Protein AF-A0A8H7RVM9-F1 (afdb_monomer_lite)

Radius of gyration: 17.94 Å; chains: 1; bounding box: 51×58×43 Å

Secondary structure (DSSP, 8-state):
---HHHHHHHHHHHHH-TTS-TT---GGGS--SGGGHHHHHHHHTS-EEEEPP-TTS-TT-----SSPEEE--TT-S-TT-SS-PPEEEEEETTTEEEEPPPSS-----EE-PBPHHHHHHHHHTT--S-HHHHS--TT-EEPPPGGGGSTTS-------

Foldseek 3Di:
DDDPVVLQVVLVVVVPPPPDDPPDDDQSSAPLFPVNCLVVQQVQLAKAKEQEEDPPDDPPDPDGHDWTEIHHHLVHHDPPCLAHDYFYWYDYPSGDIDTDDDDDPCQADQAEAHDPVNQVVSVVVVDPDGSVGVYCNVRHNYDDDPVVVPPPDDDDDDDD

pLDDT: mean 70.32, std 15.38, range [33.09, 90.38]

Sequence (160 aa):
MRSKLSNIEEALVYGLEKSIPPTSCPYQYWFTAPYFAQIAADTYRRPVAVYTDDITKNPSSDELAYELLMYVPFQGPLPNDREPIPIIMQFLNNNHWATIKSKGRIIRIDWPIIDGYCIKAFESTGHTTNLRKSISWRYLSLKKRNNEKTAHNQDPVVFD

Organism: NCBI:txid1195481

Structure (mmCIF, N/CA/C/O backbone):
data_AF-A0A8H7RVM9-F1
#
_entry.id   AF-A0A8H7RVM9-F1
#
loop_
_atom_site.group_PDB
_atom_site.id
_atom_site.type_symbol
_atom_site.label_atom_id
_atom_site.label_alt_id
_atom_site.label_comp_id
_atom_site.label_asym_id
_atom_site.label_entity_id
_atom_site.label_seq_id
_atom_site.pdbx_PDB_ins_code
_atom_site.Cartn_x
_atom_site.Cartn_y
_atom_site.Cartn_z
_atom_site.occupancy
_atom_site.B_iso_or_equiv
_atom_site.auth_seq_id
_atom_site.auth_comp_id
_atom_site.auth_asym_id
_atom_site.auth_atom_id
_atom_site.pdbx_PDB_model_num
ATOM 1 N N . MET A 1 1 ? 7.670 -24.103 -3.780 1.00 44.22 1 MET A N 1
ATOM 2 C CA . MET A 1 1 ? 7.060 -22.770 -3.979 1.00 44.22 1 MET A CA 1
ATOM 3 C C . MET A 1 1 ? 7.375 -21.950 -2.729 1.00 44.22 1 MET A C 1
ATOM 5 O O . MET A 1 1 ? 6.984 -22.387 -1.655 1.00 44.22 1 MET A O 1
ATOM 9 N N . ARG A 1 2 ? 8.186 -20.881 -2.818 1.00 54.53 2 ARG A N 1
ATOM 10 C CA . ARG A 1 2 ? 8.516 -20.027 -1.652 1.00 54.53 2 ARG A CA 1
ATOM 11 C C . ARG A 1 2 ? 7.259 -19.288 -1.175 1.00 54.53 2 ARG A C 1
ATOM 13 O O . ARG A 1 2 ? 6.377 -19.004 -1.986 1.00 54.53 2 ARG A O 1
ATOM 20 N N . SER A 1 3 ? 7.148 -19.025 0.127 1.00 69.19 3 SER A N 1
ATOM 21 C CA . SER A 1 3 ? 5.996 -18.308 0.682 1.00 69.19 3 SER A CA 1
ATOM 22 C C . SER A 1 3 ? 6.060 -16.822 0.305 1.00 69.19 3 SER A C 1
ATOM 24 O O . SER A 1 3 ? 7.139 -16.253 0.154 1.00 69.19 3 SER A O 1
ATOM 26 N N . LYS A 1 4 ? 4.899 -16.164 0.178 1.00 69.56 4 LYS A N 1
ATOM 27 C CA . LYS A 1 4 ? 4.827 -14.712 -0.086 1.00 69.56 4 LYS A CA 1
ATOM 28 C C . LYS A 1 4 ? 5.587 -13.884 0.963 1.00 69.56 4 LYS A C 1
ATOM 30 O O . LYS A 1 4 ? 6.102 -12.824 0.631 1.00 69.56 4 LYS A O 1
ATOM 35 N N . LEU A 1 5 ? 5.665 -14.386 2.199 1.00 70.12 5 LEU A N 1
ATOM 36 C CA . LEU A 1 5 ? 6.380 -13.753 3.305 1.00 70.12 5 LEU A CA 1
ATOM 37 C C . LEU A 1 5 ? 7.898 -13.760 3.087 1.00 70.12 5 LEU A C 1
ATOM 39 O O . LEU A 1 5 ? 8.519 -12.713 3.230 1.00 70.12 5 LEU A O 1
ATOM 43 N N . SER A 1 6 ? 8.482 -14.888 2.655 1.00 74.12 6 SER A N 1
ATOM 44 C CA . SER A 1 6 ? 9.940 -14.958 2.471 1.00 74.12 6 SER A CA 1
ATOM 45 C C . SER A 1 6 ? 10.422 -14.001 1.380 1.00 74.12 6 SER A C 1
ATOM 47 O O . SER A 1 6 ? 11.503 -13.440 1.488 1.00 74.12 6 SER A O 1
ATOM 49 N N . ASN A 1 7 ? 9.608 -13.781 0.342 1.00 73.94 7 ASN A N 1
ATOM 50 C CA . ASN A 1 7 ? 9.924 -12.817 -0.713 1.00 73.94 7 ASN A CA 1
ATOM 51 C C . ASN A 1 7 ? 9.920 -11.368 -0.190 1.00 73.94 7 ASN A C 1
ATOM 53 O O . ASN A 1 7 ? 10.715 -10.552 -0.645 1.00 73.94 7 ASN A O 1
ATOM 57 N N . ILE A 1 8 ? 9.024 -11.042 0.751 1.00 76.50 8 ILE A N 1
ATOM 58 C CA . ILE A 1 8 ? 8.975 -9.716 1.381 1.00 76.50 8 ILE A CA 1
ATOM 59 C C . ILE A 1 8 ? 10.212 -9.500 2.253 1.00 76.50 8 ILE A C 1
ATOM 61 O O . ILE A 1 8 ? 10.864 -8.467 2.135 1.00 76.50 8 ILE A O 1
ATOM 65 N N . GLU A 1 9 ? 10.546 -10.469 3.102 1.00 82.62 9 GLU A N 1
ATOM 66 C CA . GLU A 1 9 ? 11.704 -10.390 3.998 1.00 82.62 9 GLU A CA 1
ATOM 67 C C . GLU A 1 9 ? 13.013 -10.236 3.216 1.00 82.62 9 GLU A C 1
ATOM 69 O O . GLU A 1 9 ? 13.807 -9.350 3.516 1.00 82.62 9 GLU A O 1
ATOM 74 N N . GLU A 1 10 ? 13.204 -11.034 2.165 1.00 82.31 10 GLU A N 1
ATOM 75 C CA . GLU A 1 10 ? 14.391 -10.988 1.307 1.00 82.31 10 GLU A CA 1
ATOM 76 C C . GLU A 1 10 ? 14.543 -9.625 0.600 1.00 82.31 10 GLU A C 1
ATOM 78 O O . GLU A 1 10 ? 15.629 -9.043 0.607 1.00 82.31 10 GLU A O 1
ATOM 83 N N . ALA A 1 11 ? 13.452 -9.062 0.064 1.00 81.62 11 ALA A N 1
ATOM 84 C CA . ALA A 1 11 ? 13.457 -7.727 -0.542 1.00 81.62 11 ALA A CA 1
ATOM 85 C C . ALA A 1 11 ? 13.763 -6.609 0.473 1.00 81.62 11 ALA A C 1
ATOM 87 O O . ALA A 1 11 ? 14.489 -5.664 0.160 1.00 81.62 11 ALA A O 1
ATOM 88 N N . LEU A 1 12 ? 13.238 -6.715 1.699 1.00 82.75 12 LEU A N 1
ATOM 89 C CA . LEU A 1 12 ? 13.488 -5.742 2.765 1.00 82.75 12 LEU A CA 1
ATOM 90 C C . LEU A 1 12 ? 14.938 -5.779 3.252 1.00 82.75 12 LEU A C 1
ATOM 92 O O . LEU A 1 12 ? 15.548 -4.723 3.410 1.00 82.75 12 LEU A O 1
ATOM 96 N N . VAL A 1 13 ? 15.495 -6.974 3.469 1.00 86.69 13 VAL A N 1
ATOM 97 C CA . VAL A 1 13 ? 16.893 -7.147 3.891 1.00 86.69 13 VAL A CA 1
ATOM 98 C C . VAL A 1 13 ? 17.835 -6.550 2.850 1.00 86.69 13 VAL A C 1
ATOM 100 O O . VAL A 1 13 ? 18.684 -5.735 3.207 1.00 86.69 13 VAL A O 1
ATOM 103 N N . TYR A 1 14 ? 17.614 -6.850 1.566 1.00 84.00 14 TYR A N 1
ATOM 104 C CA . TYR A 1 14 ? 18.409 -6.299 0.468 1.00 84.00 14 TYR A CA 1
ATOM 105 C C . TYR A 1 14 ? 18.465 -4.763 0.489 1.00 84.00 14 TYR A C 1
ATOM 107 O O . TYR A 1 14 ? 19.531 -4.173 0.342 1.00 84.00 14 TYR A O 1
ATOM 115 N N . GLY A 1 15 ? 17.325 -4.098 0.709 1.00 76.50 15 GLY A N 1
ATOM 116 C CA . GLY A 1 15 ? 17.261 -2.634 0.762 1.00 76.50 15 GLY A CA 1
ATOM 117 C C . GLY A 1 15 ? 17.918 -2.004 1.999 1.00 76.50 15 GLY A C 1
ATOM 118 O O . GLY A 1 15 ? 18.243 -0.817 1.975 1.00 76.50 15 GLY A O 1
ATOM 119 N N . LEU A 1 16 ? 18.104 -2.767 3.081 1.00 79.81 16 LEU A N 1
ATOM 120 C CA . LEU A 1 16 ? 18.708 -2.301 4.336 1.00 79.81 16 LEU A CA 1
ATOM 121 C C . LEU A 1 16 ? 20.221 -2.541 4.404 1.00 79.81 16 LEU A C 1
ATOM 123 O O . LEU A 1 16 ? 20.916 -1.875 5.182 1.00 79.81 16 LEU A O 1
ATOM 127 N N . GLU A 1 17 ? 20.747 -3.468 3.606 1.00 80.75 17 GLU A N 1
ATOM 128 C CA . GLU A 1 17 ? 22.180 -3.727 3.509 1.00 80.75 17 GLU A CA 1
ATOM 129 C C . GLU A 1 17 ? 22.894 -2.525 2.866 1.00 80.75 17 GLU A C 1
ATOM 131 O O . GLU A 1 17 ? 22.872 -2.296 1.659 1.00 80.75 17 GLU A O 1
ATOM 136 N N . LYS A 1 18 ? 23.552 -1.724 3.715 1.00 58.16 18 LYS A N 1
ATOM 137 C CA . LYS A 1 18 ? 24.204 -0.437 3.389 1.00 58.16 18 LYS A CA 1
ATOM 138 C C . LYS A 1 18 ? 25.314 -0.501 2.323 1.00 58.16 18 LYS A C 1
ATOM 140 O O . LYS A 1 18 ? 25.905 0.531 2.014 1.00 58.16 18 LYS A O 1
ATOM 145 N N . SER A 1 19 ? 25.653 -1.682 1.813 1.00 63.50 19 SER A N 1
ATOM 146 C CA . SER A 1 19 ? 26.754 -1.919 0.870 1.00 63.50 19 SER A CA 1
ATOM 147 C C . SER A 1 19 ? 26.347 -1.810 -0.601 1.00 63.50 19 SER A C 1
ATOM 149 O O . SER A 1 19 ? 27.218 -1.832 -1.470 1.00 63.50 19 SER A O 1
ATOM 151 N N . ILE A 1 20 ? 25.053 -1.687 -0.898 1.00 62.41 20 ILE A N 1
ATOM 152 C CA . ILE A 1 20 ? 24.543 -1.732 -2.267 1.00 62.41 20 ILE A CA 1
ATOM 153 C C . ILE A 1 20 ? 24.306 -0.306 -2.785 1.00 62.41 20 ILE A C 1
ATOM 155 O O . ILE A 1 20 ? 23.572 0.461 -2.157 1.00 62.41 20 ILE A O 1
ATOM 159 N N . PRO A 1 21 ? 24.893 0.081 -3.934 1.00 63.81 21 PRO A N 1
ATOM 160 C CA . PRO A 1 21 ? 24.606 1.369 -4.545 1.00 63.81 21 PRO A CA 1
ATOM 161 C C . PRO A 1 21 ? 23.102 1.485 -4.859 1.00 63.81 21 PRO A C 1
ATOM 163 O O . PRO A 1 21 ? 22.535 0.572 -5.467 1.00 63.81 21 PRO A O 1
ATOM 166 N N . PRO A 1 22 ? 22.442 2.611 -4.530 1.00 63.22 22 PRO A N 1
ATOM 167 C CA . PRO A 1 22 ? 20.990 2.780 -4.686 1.00 63.22 22 PRO A CA 1
ATOM 168 C C . PRO A 1 22 ? 20.502 2.743 -6.146 1.00 63.22 22 PRO A C 1
ATOM 170 O O . PRO A 1 22 ? 19.302 2.784 -6.402 1.00 63.22 22 PRO A O 1
ATOM 173 N N . THR A 1 23 ? 21.417 2.677 -7.113 1.00 64.75 23 THR A N 1
ATOM 174 C CA . THR A 1 23 ? 21.140 2.708 -8.553 1.00 64.75 23 THR A CA 1
ATOM 175 C C . THR A 1 23 ? 21.004 1.325 -9.195 1.00 64.75 23 THR A C 1
ATOM 177 O O . THR A 1 23 ? 20.651 1.250 -10.370 1.00 64.75 23 THR A O 1
ATOM 180 N N . SER A 1 24 ? 21.239 0.230 -8.462 1.00 69.88 24 SER A N 1
ATOM 181 C CA . SER A 1 24 ? 21.120 -1.135 -8.994 1.00 69.88 24 SER A CA 1
ATOM 182 C C . SER A 1 24 ? 20.402 -2.064 -8.011 1.00 69.88 24 SER A C 1
ATOM 184 O O . SER A 1 24 ? 21.028 -2.756 -7.209 1.00 69.88 24 SER A O 1
ATOM 186 N N . CYS A 1 25 ? 19.071 -2.089 -8.083 1.00 78.19 25 CYS A N 1
ATOM 187 C CA . CYS A 1 25 ? 18.257 -3.102 -7.415 1.00 78.19 25 CYS A CA 1
ATOM 188 C C . CYS A 1 25 ? 17.878 -4.194 -8.434 1.00 78.19 25 CYS A C 1
ATOM 190 O O . CYS A 1 25 ? 17.170 -3.884 -9.394 1.00 78.19 25 CYS A O 1
ATOM 192 N N . PRO A 1 26 ? 18.346 -5.447 -8.284 1.00 83.19 26 PRO A N 1
ATOM 193 C CA . PRO A 1 26 ? 17.917 -6.580 -9.090 1.00 83.19 26 PRO A CA 1
ATOM 194 C C . PRO A 1 26 ? 16.412 -6.836 -8.982 1.00 83.19 26 PRO A C 1
ATOM 196 O O . PRO A 1 26 ? 15.819 -6.673 -7.915 1.00 83.19 26 PRO A O 1
ATOM 199 N N . TYR A 1 27 ? 15.810 -7.292 -10.082 1.00 81.88 27 TYR A N 1
ATOM 200 C CA . TYR A 1 27 ? 14.362 -7.491 -10.206 1.00 81.88 27 TYR A CA 1
ATOM 201 C C . TYR A 1 27 ? 13.760 -8.390 -9.113 1.00 81.88 27 TYR A C 1
ATOM 203 O O . TYR A 1 27 ? 12.636 -8.157 -8.676 1.00 81.88 27 TYR A O 1
ATOM 211 N N . GLN A 1 28 ? 14.501 -9.389 -8.621 1.00 82.62 28 GLN A N 1
ATOM 212 C CA . GLN A 1 28 ? 14.013 -10.292 -7.574 1.00 82.62 28 GLN A CA 1
ATOM 213 C C . GLN A 1 28 ? 13.724 -9.601 -6.233 1.00 82.62 28 GLN A C 1
ATOM 215 O O . GLN A 1 28 ? 12.964 -10.142 -5.436 1.00 82.62 28 GLN A O 1
ATOM 220 N N . TYR A 1 29 ? 14.293 -8.416 -5.996 1.00 83.56 29 TYR A N 1
ATOM 221 C CA . TYR A 1 29 ? 14.062 -7.620 -4.787 1.00 83.56 29 TYR A CA 1
ATOM 222 C C . TYR A 1 29 ? 13.062 -6.478 -5.021 1.00 83.56 29 TYR A C 1
ATOM 224 O O . TYR A 1 29 ? 12.856 -5.639 -4.146 1.00 83.56 29 TYR A O 1
ATOM 232 N N . TRP A 1 30 ? 12.438 -6.408 -6.203 1.00 83.38 30 TRP A N 1
ATOM 233 C CA . TRP A 1 30 ? 11.431 -5.394 -6.498 1.00 83.38 30 TRP A CA 1
ATOM 234 C C . TRP A 1 30 ? 10.100 -5.728 -5.827 1.00 83.38 30 TRP A C 1
ATOM 236 O O . TRP A 1 30 ? 9.689 -6.884 -5.716 1.00 83.38 30 TRP A O 1
ATOM 246 N N . PHE A 1 31 ? 9.363 -4.683 -5.459 1.00 84.75 31 PHE A N 1
ATOM 247 C CA . PHE A 1 31 ? 7.975 -4.806 -5.029 1.00 84.75 31 PHE A CA 1
ATOM 248 C C . PHE A 1 31 ? 7.074 -4.986 -6.252 1.00 84.75 31 PHE A C 1
ATOM 250 O O . PHE A 1 31 ? 6.568 -4.027 -6.824 1.00 84.75 31 PHE A O 1
ATOM 257 N N . THR A 1 32 ? 6.898 -6.231 -6.679 1.00 82.31 32 THR A N 1
ATOM 258 C CA . THR A 1 32 ? 6.227 -6.610 -7.937 1.00 82.31 32 THR A CA 1
ATOM 259 C C . THR A 1 32 ? 4.732 -6.884 -7.789 1.00 82.31 32 THR A C 1
ATOM 261 O O . THR A 1 32 ? 4.113 -7.471 -8.675 1.00 82.31 32 THR A O 1
ATOM 264 N N . ALA A 1 33 ? 4.122 -6.482 -6.675 1.00 78.81 33 ALA A N 1
ATOM 265 C CA . ALA A 1 33 ? 2.708 -6.730 -6.437 1.00 78.81 33 ALA A CA 1
ATOM 266 C C . ALA A 1 33 ? 2.037 -5.637 -5.589 1.00 78.81 33 ALA A C 1
ATOM 268 O O . ALA A 1 33 ? 2.645 -5.117 -4.652 1.00 78.81 33 ALA A O 1
ATOM 269 N N . PRO A 1 34 ? 0.741 -5.357 -5.813 1.00 75.94 34 PRO A N 1
ATOM 270 C CA . PRO A 1 34 ? -0.002 -4.355 -5.052 1.00 75.94 34 PRO A CA 1
ATOM 271 C C . PRO A 1 34 ? 0.052 -4.534 -3.527 1.00 75.94 34 PRO A C 1
ATOM 273 O O . PRO A 1 34 ? 0.097 -3.546 -2.801 1.00 75.94 34 PRO A O 1
ATOM 276 N N . TYR A 1 35 ? 0.107 -5.778 -3.032 1.00 79.75 35 TYR A N 1
ATOM 277 C CA . TYR A 1 35 ? 0.100 -6.062 -1.592 1.00 79.75 35 TYR A CA 1
ATOM 278 C C . TYR A 1 35 ? 1.344 -5.550 -0.850 1.00 79.75 35 TYR A C 1
ATOM 280 O O . TYR A 1 35 ? 1.295 -5.375 0.367 1.00 79.75 35 TYR A O 1
ATOM 288 N N . PHE A 1 36 ? 2.447 -5.264 -1.554 1.00 86.19 36 PHE A N 1
ATOM 289 C CA . PHE A 1 36 ? 3.625 -4.634 -0.948 1.00 86.19 36 PHE A CA 1
ATOM 290 C C . PHE A 1 36 ? 3.324 -3.219 -0.426 1.00 86.19 36 PHE A C 1
ATOM 292 O O . PHE A 1 36 ? 4.027 -2.732 0.458 1.00 86.19 36 PHE A O 1
ATOM 299 N N . ALA A 1 37 ? 2.242 -2.579 -0.886 1.00 88.88 37 ALA A N 1
ATOM 300 C CA . ALA A 1 37 ? 1.797 -1.283 -0.377 1.00 88.88 37 ALA A CA 1
ATOM 301 C C . ALA A 1 37 ? 1.413 -1.308 1.114 1.00 88.88 37 ALA A C 1
ATOM 303 O O . ALA A 1 37 ? 1.449 -0.261 1.762 1.00 88.88 37 ALA A O 1
ATOM 304 N N . GLN A 1 38 ? 1.125 -2.483 1.689 1.00 89.62 38 GLN A N 1
ATOM 305 C CA . GLN A 1 38 ? 0.925 -2.631 3.133 1.00 89.62 38 GLN A CA 1
ATOM 306 C C . GLN A 1 38 ? 2.171 -2.198 3.927 1.00 89.62 38 GLN A C 1
ATOM 308 O O . GLN A 1 38 ? 2.037 -1.519 4.940 1.00 89.62 38 GLN A O 1
ATOM 313 N N . ILE A 1 39 ? 3.380 -2.484 3.423 1.00 89.00 39 ILE A N 1
ATOM 314 C CA . ILE A 1 39 ? 4.646 -2.077 4.058 1.00 89.00 39 ILE A CA 1
ATOM 315 C C . ILE A 1 39 ? 4.725 -0.553 4.146 1.00 89.00 39 ILE A C 1
ATOM 317 O O . ILE A 1 39 ? 5.088 -0.008 5.187 1.00 89.00 39 ILE A O 1
ATOM 321 N N . ALA A 1 40 ? 4.361 0.143 3.067 1.00 90.19 40 ALA A N 1
ATOM 322 C CA . ALA A 1 40 ? 4.322 1.600 3.048 1.00 90.19 40 ALA A CA 1
ATOM 323 C C . ALA A 1 40 ? 3.261 2.138 4.017 1.00 90.19 40 ALA A C 1
ATOM 325 O O . ALA A 1 40 ? 3.541 3.083 4.755 1.00 90.19 40 ALA A O 1
ATOM 326 N N . ALA A 1 41 ? 2.076 1.518 4.061 1.00 90.31 41 ALA A N 1
ATOM 327 C CA . ALA A 1 41 ? 1.019 1.919 4.981 1.00 90.31 41 ALA A CA 1
ATOM 328 C C . ALA A 1 41 ? 1.479 1.829 6.442 1.00 90.31 41 ALA A C 1
ATOM 330 O O . ALA A 1 41 ? 1.372 2.809 7.183 1.00 90.31 41 ALA A O 1
ATOM 331 N N . ASP A 1 42 ? 2.062 0.693 6.828 1.00 90.38 42 ASP A N 1
ATOM 332 C CA . ASP A 1 42 ? 2.576 0.444 8.176 1.00 90.38 42 ASP A CA 1
ATOM 333 C C . ASP A 1 42 ? 3.758 1.350 8.530 1.00 90.38 42 ASP A C 1
ATOM 335 O O . ASP A 1 42 ? 3.775 1.940 9.612 1.00 90.38 42 ASP A O 1
ATOM 339 N N . THR A 1 43 ? 4.702 1.523 7.599 1.00 89.88 43 THR A N 1
ATOM 340 C CA . THR A 1 43 ? 5.908 2.346 7.783 1.00 89.88 43 THR A CA 1
ATOM 341 C C . THR A 1 43 ? 5.555 3.814 7.989 1.00 89.88 43 THR A C 1
ATOM 343 O O . THR A 1 43 ? 6.041 4.451 8.921 1.00 89.88 43 THR A O 1
ATOM 346 N N . TYR A 1 44 ? 4.691 4.364 7.133 1.00 88.81 44 TYR A N 1
ATOM 347 C CA . TYR A 1 44 ? 4.306 5.772 7.210 1.00 88.81 44 TYR A CA 1
ATOM 348 C C . TYR A 1 44 ? 3.143 6.030 8.156 1.00 88.81 44 TYR A C 1
ATOM 350 O O . TYR A 1 44 ? 2.812 7.193 8.371 1.00 88.81 44 TYR A O 1
ATOM 358 N N . ARG A 1 45 ? 2.527 4.983 8.727 1.00 88.69 45 ARG A N 1
ATOM 359 C CA . ARG A 1 45 ? 1.354 5.095 9.609 1.00 88.69 45 ARG A CA 1
ATOM 360 C C . ARG A 1 45 ? 0.205 5.840 8.924 1.00 88.69 45 ARG A C 1
ATOM 362 O O . ARG A 1 45 ? -0.540 6.587 9.555 1.00 88.69 45 ARG A O 1
ATOM 369 N N . ARG A 1 46 ? 0.081 5.655 7.610 1.00 87.44 46 ARG A N 1
ATOM 370 C CA . ARG A 1 46 ? -0.862 6.364 6.738 1.00 87.44 46 ARG A CA 1
ATOM 371 C C . ARG A 1 46 ? -1.558 5.366 5.824 1.00 87.44 46 ARG A C 1
ATOM 373 O O . ARG A 1 46 ? -0.902 4.444 5.355 1.00 87.44 46 ARG A O 1
ATOM 380 N N . PRO A 1 47 ? -2.856 5.530 5.535 1.00 87.00 47 PRO A N 1
ATOM 381 C CA . PRO A 1 47 ? -3.510 4.686 4.546 1.00 87.00 47 PRO A CA 1
ATOM 382 C C . PRO A 1 47 ? -2.867 4.856 3.162 1.00 87.00 47 PRO A C 1
ATOM 384 O O . PRO A 1 47 ? -2.438 5.955 2.797 1.00 87.00 47 PRO A O 1
ATOM 387 N N . VAL A 1 48 ? -2.831 3.781 2.380 1.00 88.75 48 VAL A N 1
ATOM 388 C CA . VAL A 1 48 ? -2.340 3.769 0.999 1.00 88.75 48 VAL A CA 1
ATOM 389 C C . VAL A 1 48 ? -3.429 3.191 0.105 1.00 88.75 48 VAL A C 1
ATOM 391 O O . VAL A 1 48 ? -3.865 2.059 0.295 1.00 88.75 48 VAL A O 1
ATOM 394 N N . ALA A 1 49 ? -3.875 3.971 -0.873 1.00 86.38 49 ALA A N 1
ATOM 395 C CA . ALA A 1 49 ? -4.822 3.539 -1.888 1.00 86.38 49 ALA A CA 1
ATOM 396 C C . ALA A 1 49 ? -4.068 3.224 -3.184 1.00 86.38 49 ALA A C 1
ATOM 398 O O . ALA A 1 49 ? -3.322 4.068 -3.680 1.00 86.38 49 ALA A O 1
ATOM 399 N N . VAL A 1 50 ? -4.262 2.028 -3.736 1.00 85.75 50 VAL A N 1
ATOM 400 C CA . VAL A 1 50 ? -3.541 1.553 -4.923 1.00 85.75 50 VAL A CA 1
ATOM 401 C C . VAL A 1 50 ? -4.523 1.223 -6.035 1.00 85.75 50 VAL A C 1
ATOM 403 O O . VAL A 1 50 ? -5.379 0.354 -5.866 1.00 85.75 50 VAL A O 1
ATOM 406 N N . TYR A 1 51 ? -4.374 1.878 -7.185 1.00 80.56 51 TYR A N 1
ATOM 407 C CA . TYR A 1 51 ? -4.921 1.365 -8.438 1.00 80.56 51 TYR A CA 1
ATOM 408 C C . TYR A 1 51 ? -4.026 0.221 -8.896 1.00 80.56 51 TYR A C 1
ATOM 410 O O . TYR A 1 51 ? -2.827 0.418 -9.116 1.00 80.56 51 TYR A O 1
ATOM 418 N N . THR A 1 52 ? -4.580 -0.983 -8.956 1.00 75.94 52 THR A N 1
ATOM 419 C CA . THR A 1 52 ? -3.834 -2.156 -9.407 1.00 75.94 52 THR A CA 1
ATOM 420 C C . THR A 1 52 ? -3.638 -2.098 -10.912 1.00 75.94 52 TH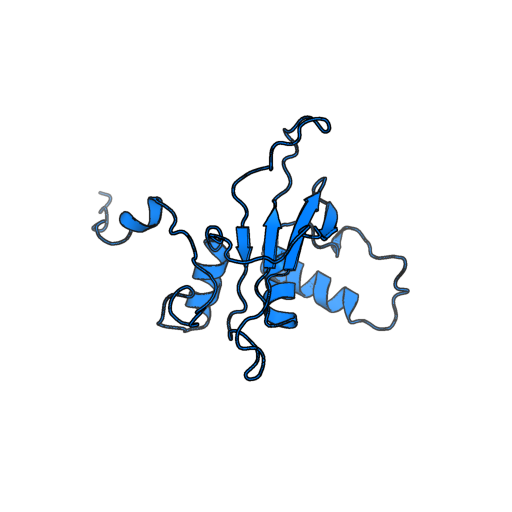R A C 1
ATOM 422 O O . THR A 1 52 ? -4.501 -1.594 -11.623 1.00 75.94 52 THR A O 1
ATOM 425 N N . ASP A 1 53 ? -2.514 -2.618 -11.386 1.00 70.06 53 ASP A N 1
ATOM 426 C CA . ASP A 1 53 ? -2.247 -2.705 -12.816 1.00 70.06 53 ASP A CA 1
ATOM 427 C C . ASP A 1 53 ? -3.243 -3.644 -13.514 1.00 70.06 53 ASP A C 1
ATOM 429 O O . ASP A 1 53 ? -3.670 -4.644 -12.931 1.00 70.06 53 ASP A O 1
ATOM 433 N N . ASP A 1 54 ? -3.584 -3.347 -14.767 1.00 63.75 54 ASP A N 1
ATOM 434 C CA . ASP A 1 54 ? -4.347 -4.248 -15.631 1.00 63.75 54 ASP A CA 1
ATOM 435 C C . ASP A 1 54 ? -3.593 -4.440 -16.942 1.00 63.75 54 ASP A C 1
ATOM 437 O O . ASP A 1 54 ? -3.701 -3.647 -17.877 1.00 63.75 54 ASP A O 1
ATOM 441 N N . ILE A 1 55 ? -2.854 -5.546 -17.010 1.00 52.47 55 ILE A N 1
ATOM 442 C CA . ILE A 1 55 ? -2.129 -5.972 -18.211 1.00 52.47 55 ILE A CA 1
ATOM 443 C C . ILE A 1 55 ? -3.042 -6.234 -19.417 1.00 52.47 55 ILE A C 1
ATOM 445 O O . ILE A 1 55 ? -2.542 -6.422 -20.523 1.00 52.47 55 ILE A O 1
ATOM 449 N N . THR A 1 56 ? -4.363 -6.295 -19.218 1.00 50.97 56 THR A N 1
ATOM 450 C CA . THR A 1 56 ? -5.348 -6.509 -20.285 1.00 50.97 56 THR A CA 1
ATOM 451 C C . THR A 1 56 ? -5.945 -5.209 -20.824 1.00 50.97 56 THR A C 1
ATOM 453 O O . THR A 1 56 ? -6.679 -5.247 -21.813 1.00 50.97 56 THR A O 1
ATOM 456 N N . LYS A 1 57 ? -5.610 -4.046 -20.242 1.00 57.91 57 LYS A N 1
ATOM 457 C CA . LYS A 1 57 ? -6.096 -2.751 -20.730 1.00 57.91 57 LYS A CA 1
ATOM 458 C C . LYS A 1 57 ? -5.289 -2.197 -21.888 1.00 57.91 57 LYS A C 1
ATOM 460 O O . LYS A 1 57 ? -4.072 -2.326 -21.976 1.00 57.91 57 LYS A O 1
ATOM 465 N N . ASN A 1 58 ? -6.009 -1.497 -22.759 1.00 49.09 58 ASN A N 1
ATOM 466 C CA . ASN A 1 58 ? -5.419 -0.687 -23.807 1.00 49.09 58 ASN A CA 1
ATOM 467 C C . ASN A 1 58 ? -4.747 0.550 -23.166 1.00 49.09 58 ASN A C 1
ATOM 469 O O . ASN A 1 58 ? -5.444 1.300 -22.475 1.00 49.09 58 ASN A O 1
ATOM 473 N N . PRO A 1 59 ? -3.442 0.803 -23.395 1.00 50.75 59 PRO A N 1
ATOM 474 C CA . PRO A 1 59 ? -2.717 1.930 -22.798 1.00 50.75 59 PRO A CA 1
ATOM 475 C C . PRO A 1 59 ? -3.318 3.316 -23.090 1.00 50.75 59 PRO A C 1
ATOM 477 O O . PRO A 1 59 ? -2.932 4.295 -22.460 1.00 50.75 59 PRO A O 1
ATOM 480 N N . SER A 1 60 ? -4.236 3.416 -24.056 1.00 49.91 60 SER A N 1
ATOM 481 C CA . SER A 1 60 ? -4.918 4.655 -24.451 1.00 49.91 60 SER A CA 1
ATOM 482 C C . SER A 1 60 ? -6.273 4.896 -23.767 1.00 49.91 60 SER A C 1
ATOM 484 O O . SER A 1 60 ? -6.937 5.870 -24.108 1.00 49.91 60 SER A O 1
ATOM 486 N N . SER A 1 61 ? -6.727 4.023 -22.859 1.00 51.66 61 SER A N 1
ATOM 487 C CA . SER A 1 61 ? -8.015 4.193 -22.168 1.00 51.66 61 SER A CA 1
ATOM 488 C C . SER A 1 61 ? -7.834 4.846 -20.793 1.00 51.66 61 SER A C 1
ATOM 490 O O . SER A 1 61 ? -7.035 4.365 -19.993 1.00 51.66 61 SER A O 1
ATOM 492 N N . ASP A 1 62 ? -8.646 5.859 -20.482 1.00 52.47 62 ASP A N 1
ATOM 493 C CA . ASP A 1 62 ? -8.702 6.514 -19.162 1.00 52.47 62 ASP A CA 1
ATOM 494 C C . ASP A 1 62 ? -9.414 5.669 -18.079 1.00 52.47 62 ASP A C 1
ATOM 496 O O . ASP A 1 62 ? -9.639 6.129 -16.956 1.00 52.47 62 ASP A O 1
ATOM 500 N N . GLU A 1 63 ? -9.812 4.429 -18.381 1.00 49.41 63 GLU A N 1
ATOM 501 C CA . GLU A 1 63 ? -10.511 3.590 -17.415 1.00 49.41 63 GLU A CA 1
ATOM 502 C C . GLU A 1 63 ? -9.557 3.040 -16.347 1.00 49.41 63 GLU A C 1
ATOM 504 O O . GLU A 1 63 ? -8.587 2.337 -16.637 1.00 49.41 63 GLU A O 1
ATOM 509 N N . LEU A 1 64 ? -9.908 3.240 -15.077 1.00 53.78 64 LEU A N 1
ATOM 510 C CA . LEU A 1 64 ? -9.154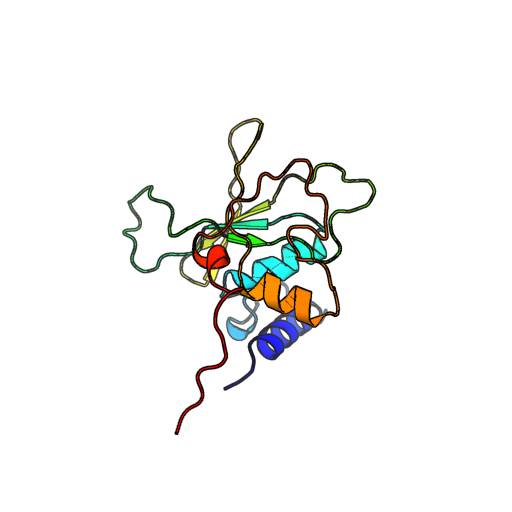 2.719 -13.938 1.00 53.78 64 LEU A CA 1
ATOM 511 C C . LEU A 1 64 ? -9.258 1.185 -13.879 1.00 53.78 64 LEU A C 1
ATOM 513 O O . LEU A 1 64 ? -10.336 0.596 -13.971 1.00 53.78 64 LEU A O 1
ATOM 517 N N . ALA A 1 65 ? -8.099 0.542 -13.845 1.00 49.75 65 ALA A N 1
ATOM 518 C CA . ALA A 1 65 ? -7.892 -0.896 -13.778 1.00 49.75 65 ALA A CA 1
ATOM 519 C C . ALA A 1 65 ? -8.312 -1.449 -12.404 1.00 49.75 65 ALA A C 1
ATOM 521 O O . ALA A 1 65 ? -7.656 -1.172 -11.403 1.00 49.75 65 ALA A O 1
ATOM 522 N N . TYR A 1 66 ? -9.404 -2.221 -12.372 1.00 58.69 66 TYR A N 1
ATOM 523 C CA . TYR A 1 66 ? -9.991 -2.848 -11.177 1.00 58.69 66 TYR A CA 1
ATOM 524 C C . TYR A 1 66 ? -10.378 -1.900 -10.019 1.00 58.69 66 TYR A C 1
ATOM 526 O O . TYR A 1 66 ? -10.120 -0.696 -10.017 1.00 58.69 66 TYR A O 1
ATOM 534 N N . GLU A 1 67 ? -11.096 -2.453 -9.032 1.00 66.00 67 GLU A N 1
ATOM 535 C CA . GLU A 1 67 ? -11.441 -1.740 -7.799 1.00 66.00 67 GLU A CA 1
ATOM 536 C C . GLU A 1 67 ? -10.154 -1.266 -7.105 1.00 66.00 67 GLU A C 1
ATOM 538 O O . GLU A 1 67 ? -9.269 -2.067 -6.810 1.00 66.00 67 GLU A O 1
ATOM 543 N N . LEU A 1 68 ? -10.066 0.039 -6.823 1.00 73.75 68 LEU A N 1
ATOM 544 C CA . LEU A 1 68 ? -9.002 0.630 -6.008 1.00 73.75 68 LEU A CA 1
ATOM 545 C C . LEU A 1 68 ? -8.856 -0.191 -4.710 1.00 73.75 68 LEU A C 1
ATOM 547 O O . LEU A 1 68 ? -9.853 -0.500 -4.069 1.00 73.75 68 LEU A O 1
ATOM 551 N N . LEU A 1 69 ? -7.647 -0.568 -4.304 1.00 81.19 69 LEU A N 1
ATOM 552 C CA . LEU A 1 69 ? -7.436 -1.318 -3.061 1.00 81.19 69 LEU A CA 1
ATOM 553 C C . LEU A 1 69 ? -6.946 -0.385 -1.964 1.00 81.19 69 LEU A C 1
ATOM 555 O O . LEU A 1 69 ? -6.066 0.442 -2.198 1.00 81.19 69 LEU A O 1
ATOM 559 N N . MET A 1 70 ? -7.510 -0.524 -0.765 1.00 85.81 70 MET A N 1
ATOM 560 C CA . MET A 1 70 ? -7.069 0.227 0.407 1.00 85.81 70 MET A CA 1
ATOM 561 C C . MET A 1 70 ? -6.203 -0.647 1.317 1.00 85.81 70 MET A C 1
ATOM 563 O O . MET A 1 70 ? -6.626 -1.713 1.765 1.00 85.81 70 MET A O 1
ATOM 567 N N . TYR A 1 71 ? -5.026 -0.135 1.650 1.00 87.69 71 TYR A N 1
ATOM 568 C CA . TYR A 1 71 ? -4.116 -0.675 2.651 1.00 87.69 71 TYR A CA 1
ATOM 569 C C . TYR A 1 71 ? -4.086 0.291 3.829 1.00 87.69 71 TYR A C 1
ATOM 571 O O . TYR A 1 71 ? -3.846 1.486 3.659 1.00 87.69 71 TYR A O 1
ATOM 579 N N . VAL A 1 72 ? -4.362 -0.207 5.030 1.00 87.12 72 VAL A N 1
ATOM 580 C CA . VAL A 1 72 ? -4.377 0.607 6.251 1.00 87.12 72 VAL A CA 1
ATOM 581 C C . VAL A 1 72 ? -3.307 0.101 7.214 1.00 87.12 72 VAL A C 1
ATOM 583 O O . VAL A 1 72 ? -3.110 -1.113 7.295 1.00 87.12 72 VAL A O 1
ATOM 586 N N . PRO A 1 73 ? -2.619 0.986 7.954 1.00 89.06 73 PRO A N 1
ATOM 587 C CA . PRO A 1 73 ? -1.617 0.556 8.920 1.00 89.06 73 PRO A CA 1
ATOM 588 C C . PRO A 1 73 ? -2.262 -0.265 10.034 1.00 89.06 73 PRO A C 1
ATOM 590 O O . PRO A 1 73 ? -3.254 0.160 10.629 1.00 89.06 73 PRO A O 1
ATOM 593 N N . PHE A 1 74 ? -1.666 -1.398 10.380 1.00 87.81 74 PHE A N 1
ATOM 594 C CA . PHE A 1 74 ? -2.196 -2.327 11.378 1.00 87.81 74 PHE A CA 1
ATOM 595 C C . PHE A 1 74 ? -2.236 -1.744 12.782 1.00 87.81 74 PHE A C 1
ATOM 597 O O . PHE A 1 74 ? -3.161 -2.026 13.531 1.00 87.81 74 PHE A O 1
ATOM 604 N N . GLN A 1 75 ? -1.286 -0.883 13.144 1.00 86.12 75 GLN A N 1
ATOM 605 C CA . GLN A 1 75 ? -1.330 -0.220 14.454 1.00 86.12 75 GLN A CA 1
ATOM 606 C C . GLN A 1 75 ? -2.053 1.146 14.393 1.00 86.12 75 GLN A C 1
ATOM 608 O O . GLN A 1 75 ? -2.061 1.866 15.386 1.00 86.12 75 GLN A O 1
ATOM 613 N N . GLY A 1 76 ? -2.624 1.536 13.245 1.00 84.25 76 GLY A N 1
ATOM 614 C CA . GLY A 1 76 ? -3.360 2.794 13.055 1.00 84.25 76 GLY A CA 1
ATOM 615 C C . GLY A 1 76 ? -2.510 4.015 12.675 1.00 84.25 76 GLY A C 1
ATOM 616 O O . GLY A 1 76 ? -1.364 3.868 12.259 1.00 84.25 76 GLY A O 1
ATOM 617 N N . PRO A 1 77 ? -3.064 5.235 12.754 1.00 83.31 77 PRO A N 1
ATOM 618 C CA . PRO A 1 77 ? -2.313 6.461 12.497 1.00 83.31 77 PRO A CA 1
ATOM 619 C C . PRO A 1 77 ? -1.346 6.812 13.641 1.00 83.31 77 PRO A C 1
ATOM 621 O O . PRO A 1 77 ? -1.334 6.171 14.698 1.00 83.31 77 PRO A O 1
ATOM 624 N N . LEU A 1 78 ? -0.499 7.827 13.442 1.00 84.06 78 LEU A N 1
ATOM 625 C CA . LEU A 1 78 ? 0.294 8.405 14.534 1.00 84.06 78 LEU A CA 1
ATOM 626 C C . LEU A 1 78 ? -0.611 9.183 15.511 1.00 84.06 78 LEU A C 1
ATOM 628 O O . LEU A 1 78 ? -1.591 9.780 15.071 1.00 84.06 78 LEU A O 1
ATOM 632 N N . PRO A 1 79 ? -0.273 9.268 16.814 1.00 79.44 79 PRO A N 1
ATOM 633 C CA . PRO A 1 79 ? -1.109 9.951 17.813 1.00 79.44 79 PRO A CA 1
ATOM 634 C C . PRO A 1 79 ? -1.440 11.417 17.481 1.00 79.44 79 PRO A C 1
ATOM 636 O O . PRO A 1 79 ? -2.510 11.914 17.832 1.00 79.44 79 PRO A O 1
ATOM 639 N N . ASN A 1 80 ? -0.525 12.099 16.787 1.00 80.38 80 ASN A N 1
ATOM 640 C CA . ASN A 1 80 ? -0.662 13.506 16.406 1.00 80.38 80 ASN A CA 1
ATOM 641 C C . ASN A 1 80 ? -1.279 13.699 15.013 1.00 80.38 80 ASN A C 1
ATOM 643 O O . ASN A 1 80 ? -1.599 14.826 14.644 1.00 80.38 80 ASN A O 1
ATOM 647 N N . ASP A 1 81 ? -1.459 12.621 14.250 1.00 74.56 81 ASP A N 1
ATOM 648 C CA . ASP A 1 81 ? -2.036 12.654 12.912 1.00 74.56 81 ASP A CA 1
ATOM 649 C C . ASP A 1 81 ? -3.479 12.151 12.984 1.00 74.56 81 ASP A C 1
ATOM 651 O O . ASP A 1 81 ? -3.770 10.958 12.879 1.00 74.56 81 ASP A O 1
ATOM 655 N N . ARG A 1 82 ? -4.398 13.077 13.271 1.00 63.94 82 ARG A N 1
ATOM 656 C CA . ARG A 1 82 ? -5.815 12.749 13.488 1.00 63.94 82 ARG A CA 1
ATOM 657 C C . ARG A 1 82 ? -6.558 12.454 12.185 1.00 63.94 82 ARG A C 1
ATOM 659 O O . ARG A 1 82 ? -7.571 11.757 12.228 1.00 63.94 82 ARG A O 1
ATOM 666 N N . GLU A 1 83 ? -6.060 12.964 11.056 1.00 71.56 83 GLU A N 1
ATOM 667 C CA . GLU A 1 83 ? -6.683 12.829 9.734 1.00 71.56 83 GLU A CA 1
ATOM 668 C C . GLU A 1 83 ? -5.666 12.559 8.605 1.00 71.56 83 GLU A C 1
ATOM 670 O O . GLU A 1 83 ? -5.540 13.370 7.682 1.00 71.56 83 GLU A O 1
ATOM 675 N N . PRO A 1 84 ? -4.925 11.431 8.643 1.00 73.75 84 PRO A N 1
ATOM 676 C CA . PRO A 1 84 ? -3.909 11.178 7.638 1.00 73.75 84 PRO A CA 1
ATOM 677 C C . PRO A 1 84 ? -4.485 11.068 6.231 1.00 73.75 84 PRO A C 1
ATOM 679 O O . PRO A 1 84 ? -5.167 10.106 5.880 1.00 73.75 84 PRO A O 1
ATOM 682 N N . ILE A 1 85 ? -4.132 12.028 5.380 1.00 78.31 85 ILE A N 1
ATOM 683 C CA . ILE A 1 85 ? -4.458 11.982 3.954 1.00 78.31 85 ILE A CA 1
ATOM 684 C C . ILE A 1 85 ? -3.826 10.710 3.365 1.00 78.31 85 ILE A C 1
ATOM 686 O O . ILE A 1 85 ? -2.612 10.526 3.525 1.00 78.31 85 ILE A 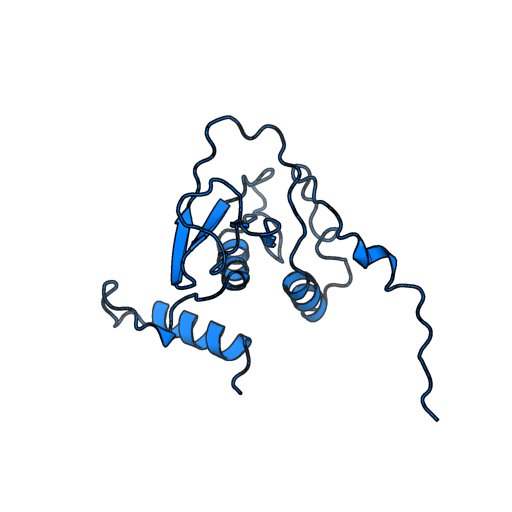O 1
ATOM 690 N N . PRO A 1 86 ? -4.584 9.838 2.680 1.00 81.31 86 PRO A N 1
ATOM 691 C CA . PRO A 1 86 ? -4.001 8.637 2.101 1.00 81.31 86 PRO A CA 1
ATOM 692 C C . PRO A 1 86 ? -2.986 8.949 1.006 1.00 81.31 86 PRO A C 1
ATOM 694 O O . PRO A 1 86 ? -3.120 9.923 0.261 1.00 81.31 86 PRO A O 1
ATOM 697 N N . ILE A 1 87 ? -1.974 8.097 0.893 1.00 87.19 87 ILE A N 1
ATOM 698 C CA . ILE A 1 87 ? -1.071 8.096 -0.255 1.00 87.19 87 ILE A CA 1
ATOM 699 C C . ILE A 1 87 ? -1.804 7.382 -1.389 1.00 87.19 87 ILE A C 1
ATOM 701 O O . ILE A 1 87 ? -2.250 6.252 -1.214 1.00 87.19 87 ILE A O 1
ATOM 705 N N . ILE A 1 88 ? -1.951 8.034 -2.541 1.00 84.62 88 ILE A N 1
ATOM 706 C CA . ILE A 1 88 ? -2.601 7.433 -3.710 1.00 84.62 88 ILE A CA 1
ATOM 707 C C . ILE A 1 88 ? -1.518 7.022 -4.701 1.00 84.62 88 ILE A C 1
ATOM 709 O O . ILE A 1 88 ? -0.688 7.840 -5.109 1.00 84.62 88 ILE A O 1
ATOM 713 N N . MET A 1 89 ? -1.523 5.749 -5.075 1.00 86.75 89 MET A N 1
ATOM 714 C CA . MET A 1 89 ? -0.535 5.143 -5.955 1.00 86.75 89 MET A CA 1
ATOM 715 C C . MET A 1 89 ? -1.206 4.363 -7.080 1.00 86.75 89 MET A C 1
ATOM 717 O O . MET A 1 89 ? -2.361 3.949 -6.982 1.00 86.75 89 MET A O 1
ATOM 721 N N . GLN A 1 90 ? -0.445 4.134 -8.138 1.00 84.75 90 GLN A N 1
ATOM 722 C CA . GLN A 1 90 ? -0.776 3.210 -9.205 1.00 84.75 90 GLN A CA 1
ATOM 723 C C . GLN A 1 90 ? 0.373 2.229 -9.372 1.00 84.75 90 GLN A C 1
ATOM 725 O O . GLN A 1 90 ? 1.537 2.634 -9.416 1.00 84.75 90 GLN A O 1
ATOM 730 N N . PHE A 1 91 ? 0.032 0.951 -9.451 1.00 83.88 91 PHE A N 1
ATOM 731 C CA . PHE A 1 91 ? 0.950 -0.081 -9.897 1.00 83.88 91 PHE A CA 1
ATOM 732 C C . PHE A 1 91 ? 0.810 -0.214 -11.417 1.00 83.88 91 PHE A C 1
ATOM 734 O O . PHE A 1 91 ? -0.311 -0.245 -11.915 1.00 83.88 91 PHE A O 1
ATOM 741 N N . LEU A 1 92 ? 1.925 -0.211 -12.144 1.00 79.38 92 LEU A N 1
ATOM 742 C CA . LEU A 1 92 ? 1.980 -0.142 -13.606 1.00 79.38 92 LEU A CA 1
ATOM 743 C C . LEU A 1 92 ? 2.893 -1.235 -14.163 1.00 79.38 92 LEU A C 1
ATOM 745 O O . LEU A 1 92 ? 3.989 -1.457 -13.641 1.00 79.38 92 LEU A O 1
ATOM 749 N N . ASN A 1 93 ? 2.473 -1.857 -15.262 1.00 74.50 93 ASN A N 1
ATOM 750 C CA . ASN A 1 93 ? 3.200 -2.885 -16.018 1.00 74.50 93 ASN A CA 1
ATOM 751 C C . ASN A 1 93 ? 3.810 -4.015 -15.158 1.00 74.50 93 ASN A C 1
ATOM 753 O O . ASN A 1 93 ? 4.871 -4.553 -15.477 1.00 74.50 93 ASN A O 1
ATOM 757 N N . ASN A 1 94 ? 3.170 -4.360 -14.041 1.00 73.19 94 ASN A N 1
ATOM 758 C CA . ASN A 1 94 ? 3.648 -5.300 -13.024 1.00 73.19 94 ASN A CA 1
ATOM 759 C C . ASN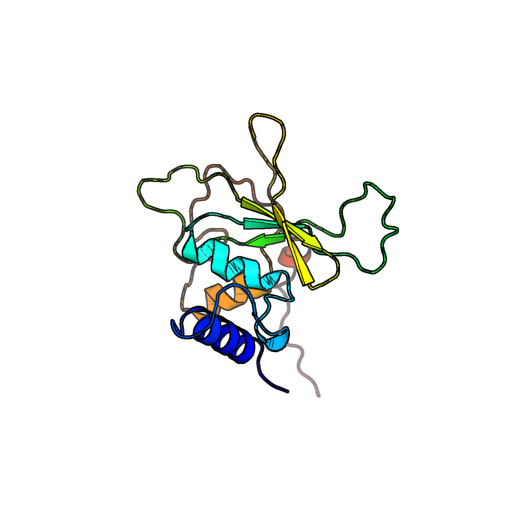 A 1 94 ? 5.053 -5.026 -12.447 1.00 73.19 94 ASN A C 1
ATOM 761 O O . ASN A 1 94 ? 5.680 -5.927 -11.880 1.00 73.19 94 ASN A O 1
ATOM 765 N N . ASN A 1 95 ? 5.583 -3.810 -12.577 1.00 77.25 95 ASN A N 1
ATOM 766 C CA . ASN A 1 95 ? 6.954 -3.520 -12.149 1.00 77.25 95 ASN A CA 1
ATOM 767 C C . ASN A 1 95 ? 7.243 -2.058 -11.777 1.00 77.25 95 ASN A C 1
ATOM 769 O O . ASN A 1 95 ? 8.302 -1.793 -11.213 1.00 77.25 95 ASN A O 1
ATOM 773 N N . HIS A 1 96 ? 6.335 -1.120 -12.043 1.00 81.44 96 HIS A N 1
ATOM 774 C CA . HIS A 1 96 ? 6.508 0.293 -11.716 1.00 81.44 96 HIS A CA 1
ATOM 775 C C . HIS A 1 96 ? 5.447 0.774 -10.732 1.00 81.44 96 HIS A C 1
ATOM 777 O O . HIS A 1 96 ? 4.304 0.326 -10.737 1.00 81.44 96 HIS A O 1
ATOM 783 N N . TRP A 1 97 ? 5.831 1.750 -9.915 1.00 86.00 97 TRP A N 1
ATOM 784 C CA . TRP A 1 97 ? 4.934 2.440 -9.000 1.00 86.00 97 TRP A CA 1
ATOM 785 C C . TRP A 1 97 ? 4.936 3.926 -9.318 1.00 86.00 97 TRP A C 1
ATOM 787 O O . TRP A 1 97 ? 5.991 4.558 -9.358 1.00 86.00 97 TRP A O 1
ATOM 797 N N . ALA A 1 98 ? 3.753 4.493 -9.511 1.00 84.50 98 ALA A N 1
ATOM 798 C CA . ALA A 1 98 ? 3.565 5.921 -9.705 1.00 84.50 98 ALA A CA 1
ATOM 799 C C . ALA A 1 98 ? 2.734 6.499 -8.558 1.00 84.50 98 ALA A C 1
ATOM 801 O O . ALA A 1 98 ? 1.796 5.869 -8.074 1.00 84.50 98 ALA A O 1
ATOM 802 N N . THR A 1 99 ? 3.064 7.716 -8.126 1.00 84.12 99 THR A N 1
ATOM 803 C CA . THR A 1 99 ? 2.208 8.469 -7.201 1.00 84.12 99 THR A CA 1
ATOM 804 C C . THR A 1 99 ? 1.201 9.285 -7.999 1.00 84.12 99 THR A C 1
ATOM 806 O O . THR A 1 99 ? 1.555 9.942 -8.978 1.00 84.12 99 THR A O 1
ATOM 809 N N . ILE A 1 100 ? -0.060 9.267 -7.575 1.00 79.88 100 ILE A N 1
ATOM 810 C CA . ILE A 1 100 ? -1.113 10.068 -8.195 1.00 79.88 100 ILE A CA 1
ATOM 811 C C . ILE A 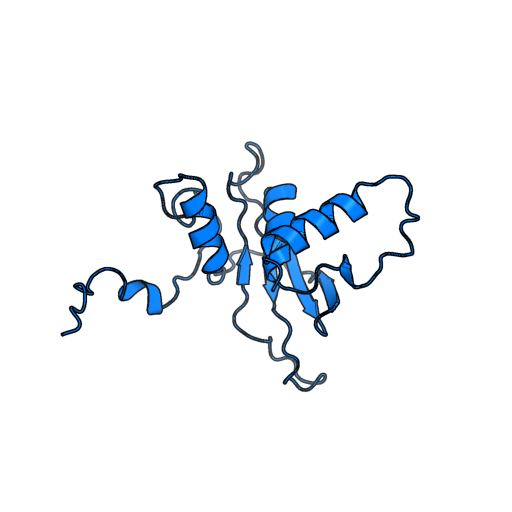1 100 ? -1.347 11.299 -7.332 1.00 79.88 100 ILE A C 1
ATOM 813 O O . ILE A 1 100 ? -1.701 11.210 -6.156 1.00 79.88 100 ILE A O 1
ATOM 817 N N . LYS A 1 101 ? -1.180 12.477 -7.935 1.00 74.06 101 LYS A N 1
ATOM 818 C CA . LYS A 1 101 ? -1.550 13.745 -7.303 1.00 74.06 101 LYS A CA 1
ATOM 819 C C . LYS A 1 101 ? -3.030 14.009 -7.550 1.00 74.06 101 LYS A C 1
ATOM 821 O O . LYS A 1 101 ? -3.437 14.225 -8.689 1.00 74.06 101 LYS A O 1
ATOM 826 N N . SER A 1 102 ? -3.831 14.058 -6.491 1.00 64.56 102 SER A N 1
ATOM 827 C CA . SER A 1 102 ? -5.203 14.555 -6.597 1.00 64.56 102 SER A CA 1
ATOM 828 C C . SER A 1 102 ? -5.183 16.063 -6.870 1.00 64.56 102 SER A C 1
ATOM 830 O O . SER A 1 102 ? -4.625 16.832 -6.082 1.00 64.56 102 SER A O 1
ATOM 832 N N . LYS A 1 103 ? -5.807 16.515 -7.960 1.00 54.53 103 LYS A N 1
ATOM 833 C CA . LYS A 1 103 ? -6.057 17.946 -8.174 1.00 54.53 103 LYS A CA 1
ATOM 834 C C . LYS A 1 103 ? -7.273 18.360 -7.335 1.00 54.53 103 LYS A C 1
ATOM 836 O O . LYS A 1 103 ? -8.394 18.010 -7.677 1.00 54.53 103 LYS A O 1
ATOM 841 N N . GLY A 1 104 ? -7.049 19.090 -6.241 1.00 56.50 104 GLY A N 1
ATOM 842 C CA . GLY A 1 104 ? -8.108 19.662 -5.394 1.00 56.50 104 GLY A CA 1
ATOM 843 C C . GLY A 1 104 ? -8.034 19.249 -3.921 1.00 56.50 104 GLY A C 1
ATOM 844 O O . GLY A 1 104 ? -7.258 18.372 -3.544 1.00 56.50 104 GLY A O 1
ATOM 845 N N . ARG A 1 105 ? -8.842 19.901 -3.070 1.00 52.44 105 ARG A N 1
ATOM 846 C CA . ARG A 1 105 ? -9.030 19.468 -1.677 1.00 52.44 105 ARG A CA 1
ATOM 847 C C . ARG A 1 105 ? -9.801 18.149 -1.699 1.00 52.44 105 ARG A C 1
ATOM 849 O O . ARG A 1 105 ? -10.934 18.104 -2.168 1.00 52.44 105 ARG A O 1
ATOM 856 N N . ILE A 1 106 ? -9.185 17.084 -1.198 1.00 54.84 106 ILE A N 1
ATOM 857 C CA . ILE A 1 106 ? -9.855 15.812 -0.929 1.00 54.84 106 ILE A CA 1
ATOM 858 C C . ILE A 1 106 ? -10.848 16.066 0.217 1.00 54.84 106 ILE A C 1
ATOM 860 O O . ILE A 1 106 ? -10.459 16.070 1.378 1.00 54.84 106 ILE A O 1
ATOM 864 N N . ILE A 1 107 ? -12.106 16.387 -0.101 1.00 52.53 107 ILE A N 1
ATOM 865 C CA . ILE A 1 107 ? -13.103 16.791 0.912 1.00 52.53 107 ILE A CA 1
ATOM 866 C C . ILE A 1 107 ? -13.808 15.575 1.530 1.00 52.53 107 ILE A C 1
ATOM 868 O O . ILE A 1 107 ? -14.224 15.642 2.680 1.00 52.53 107 ILE A O 1
ATOM 872 N N . ARG A 1 108 ? -13.913 14.461 0.799 1.00 52.78 108 ARG A N 1
ATOM 873 C CA . ARG A 1 108 ? -14.383 13.144 1.260 1.00 52.78 108 ARG A CA 1
ATOM 874 C C . ARG A 1 108 ? -14.181 12.169 0.109 1.00 52.78 108 ARG A C 1
ATOM 876 O O . ARG A 1 108 ? -14.710 12.397 -0.973 1.00 52.78 108 ARG A O 1
ATOM 883 N N . ILE A 1 109 ? -13.402 11.121 0.325 1.00 54.78 109 ILE A N 1
ATOM 884 C CA . ILE A 1 109 ? -13.334 10.001 -0.612 1.00 54.78 109 ILE A CA 1
ATOM 885 C C . ILE A 1 109 ? -14.086 8.850 0.046 1.00 54.78 109 ILE A C 1
ATOM 887 O O . ILE A 1 109 ? -13.841 8.529 1.212 1.00 54.78 109 ILE A O 1
ATOM 891 N N . ASP A 1 110 ? -15.018 8.254 -0.694 1.00 58.59 110 ASP A N 1
ATOM 892 C CA . ASP A 1 110 ? -15.510 6.925 -0.361 1.00 58.59 110 ASP A CA 1
ATOM 893 C C . ASP A 1 110 ? -14.385 5.958 -0.686 1.00 58.59 110 ASP A C 1
ATOM 895 O O . ASP A 1 110 ? -14.136 5.605 -1.843 1.00 58.59 110 ASP A O 1
ATOM 899 N N . TRP A 1 111 ? -13.641 5.603 0.347 1.00 64.94 111 TRP A N 1
ATOM 900 C CA . TRP A 1 111 ? -12.470 4.776 0.194 1.00 64.94 111 TRP A CA 1
ATOM 901 C C . TRP A 1 111 ? -12.894 3.341 -0.088 1.00 64.94 111 TRP A C 1
ATOM 903 O O . TRP A 1 111 ? -13.925 2.866 0.401 1.00 64.94 111 TRP A O 1
ATOM 913 N N . PRO A 1 112 ? -12.120 2.639 -0.909 1.00 65.75 112 PRO A N 1
ATOM 914 C CA . PRO A 1 112 ? -12.529 1.357 -1.427 1.00 65.75 112 PRO A CA 1
ATOM 915 C C . PRO A 1 112 ? -12.260 0.238 -0.413 1.00 65.75 112 PRO A C 1
ATOM 917 O O . PRO A 1 112 ? -11.909 0.466 0.747 1.00 65.75 112 PRO A O 1
ATOM 920 N N . ILE A 1 113 ? -12.479 -0.993 -0.853 1.00 73.56 113 ILE A N 1
ATOM 921 C CA . ILE A 1 113 ? -12.424 -2.195 -0.031 1.00 73.56 113 ILE A CA 1
ATOM 922 C C . ILE A 1 113 ? -10.998 -2.401 0.510 1.00 73.56 113 ILE A C 1
ATOM 924 O O . ILE A 1 113 ? -10.023 -2.345 -0.239 1.00 73.56 113 ILE A O 1
ATOM 928 N N . ILE A 1 114 ? -10.881 -2.663 1.820 1.00 75.62 114 ILE A N 1
ATOM 929 C CA . ILE A 1 114 ? -9.627 -3.177 2.392 1.00 75.62 114 ILE A CA 1
ATOM 930 C C . ILE A 1 114 ? -9.383 -4.573 1.827 1.00 75.62 114 ILE A C 1
ATOM 932 O O . ILE A 1 114 ? -10.286 -5.416 1.885 1.00 75.62 114 ILE A O 1
ATOM 936 N N . ASP A 1 115 ? -8.175 -4.816 1.322 1.00 76.56 115 ASP A N 1
ATOM 937 C CA . ASP A 1 115 ? -7.803 -6.114 0.771 1.00 76.56 115 ASP A CA 1
ATOM 938 C C . ASP A 1 115 ? -7.998 -7.254 1.793 1.00 76.56 115 ASP A C 1
ATOM 940 O O . ASP A 1 115 ? -7.666 -7.145 2.978 1.00 76.56 115 ASP A O 1
ATOM 944 N N . GLY A 1 116 ? -8.562 -8.373 1.331 1.00 73.94 116 GLY A N 1
ATOM 945 C CA . GLY A 1 116 ? -8.905 -9.503 2.196 1.00 73.94 116 GLY A CA 1
ATOM 946 C C . GLY A 1 116 ? -7.686 -10.199 2.806 1.00 73.94 116 GLY A C 1
ATOM 947 O O . GLY A 1 116 ? -7.787 -10.738 3.909 1.00 73.94 116 GLY A O 1
ATOM 948 N N . TYR A 1 117 ? -6.530 -10.176 2.136 1.00 78.25 117 TYR A N 1
ATOM 949 C CA . TYR A 1 117 ? -5.288 -10.691 2.709 1.00 78.25 117 TYR A CA 1
ATOM 950 C C . TYR A 1 117 ? -4.810 -9.817 3.863 1.00 78.25 117 TYR A C 1
ATOM 952 O O . TYR A 1 117 ? -4.353 -10.366 4.860 1.00 78.25 117 TYR A O 1
ATOM 960 N N . CYS A 1 118 ? -4.973 -8.494 3.782 1.00 77.88 118 CYS A N 1
ATOM 961 C CA . CYS A 1 118 ? -4.631 -7.593 4.885 1.00 77.88 118 CYS A CA 1
ATOM 962 C C . CYS A 1 118 ? -5.505 -7.841 6.116 1.00 77.88 118 CYS A C 1
ATOM 964 O O . CYS A 1 118 ? -4.994 -7.849 7.231 1.00 77.88 118 CYS A O 1
ATOM 966 N N . ILE A 1 119 ? -6.801 -8.105 5.923 1.00 79.19 119 ILE A N 1
ATOM 967 C CA . ILE A 1 119 ? -7.706 -8.466 7.025 1.00 79.19 119 ILE A CA 1
ATOM 968 C C . ILE A 1 119 ? -7.234 -9.761 7.699 1.00 79.19 119 ILE A C 1
ATOM 970 O O . ILE A 1 119 ? -7.031 -9.771 8.910 1.00 79.19 119 ILE A O 1
ATOM 974 N N . LYS A 1 120 ? -6.977 -10.819 6.920 1.00 82.12 120 LYS A N 1
ATOM 975 C CA . LYS A 1 120 ? -6.487 -12.104 7.451 1.00 82.12 120 LYS A CA 1
ATOM 976 C C . LYS A 1 120 ? -5.127 -11.977 8.139 1.00 82.12 120 LYS A C 1
ATOM 978 O O . LYS A 1 120 ? -4.902 -12.585 9.181 1.00 82.12 120 LYS A O 1
ATOM 983 N N . ALA A 1 121 ? -4.219 -11.191 7.563 1.00 82.44 121 ALA A N 1
ATOM 984 C CA . ALA A 1 121 ? -2.916 -10.918 8.154 1.00 82.44 121 ALA A CA 1
ATOM 985 C C . ALA A 1 121 ? -3.074 -10.201 9.500 1.00 82.44 121 ALA A C 1
ATOM 987 O O . ALA A 1 121 ? -2.475 -10.623 10.484 1.00 82.44 121 ALA A O 1
ATOM 988 N N . PHE A 1 122 ? -3.941 -9.191 9.580 1.00 83.06 122 PHE A N 1
ATOM 989 C CA . PHE A 1 122 ? -4.230 -8.504 10.833 1.00 83.06 122 PHE A CA 1
ATOM 990 C C . PHE A 1 122 ? -4.824 -9.444 11.892 1.00 83.06 122 PHE A C 1
ATOM 992 O O . PHE A 1 122 ? -4.338 -9.476 13.019 1.00 83.06 122 PHE A O 1
ATOM 999 N N . GLU A 1 123 ? -5.802 -10.273 11.529 1.00 82.94 123 GLU A N 1
ATOM 1000 C CA . GLU A 1 123 ? -6.381 -11.288 12.424 1.00 82.94 123 GLU A CA 1
ATOM 1001 C C . GLU A 1 123 ? -5.315 -12.269 12.943 1.00 82.94 123 GLU A C 1
ATOM 1003 O O . GLU A 1 123 ? -5.286 -12.585 14.132 1.00 82.94 123 GLU A O 1
ATOM 1008 N N . SER A 1 124 ? -4.367 -12.679 12.091 1.00 82.75 124 SER A N 1
ATOM 1009 C CA . SER A 1 124 ? -3.278 -13.591 12.476 1.00 82.75 124 SER A CA 1
ATOM 1010 C C . SER A 1 124 ? -2.314 -13.019 13.523 1.00 82.75 124 SER A C 1
ATOM 1012 O O . SER A 1 124 ? -1.615 -13.778 14.187 1.00 82.75 124 SER A O 1
ATOM 1014 N N . THR A 1 125 ? -2.301 -11.697 13.726 1.00 81.12 125 THR A N 1
ATOM 1015 C CA . THR A 1 125 ? -1.482 -11.046 14.767 1.00 81.12 125 THR A CA 1
ATOM 1016 C C . THR A 1 125 ? -2.116 -11.083 16.166 1.00 81.12 125 THR A C 1
ATOM 1018 O O . THR A 1 125 ? -1.575 -10.493 17.097 1.00 81.12 125 THR A O 1
ATOM 1021 N N . GLY A 1 126 ? -3.258 -11.761 16.335 1.00 79.69 126 GLY A N 1
ATOM 1022 C CA . GLY A 1 126 ? -3.944 -11.907 17.624 1.00 79.69 126 GLY A CA 1
ATOM 1023 C C . GLY A 1 126 ? -4.927 -10.779 17.954 1.00 79.69 126 GLY A C 1
ATOM 1024 O O . GLY A 1 126 ? -5.471 -10.738 19.057 1.00 79.69 126 GLY A O 1
ATOM 1025 N N . HIS A 1 127 ? -5.191 -9.871 17.010 1.00 78.81 127 HIS A N 1
ATOM 1026 C CA . HIS A 1 127 ? -6.219 -8.847 17.174 1.00 78.81 127 HIS A CA 1
ATOM 1027 C C . HIS A 1 127 ? -7.617 -9.464 17.039 1.00 78.81 127 HIS A C 1
ATOM 1029 O O . HIS A 1 127 ? -7.954 -10.077 16.031 1.00 78.81 127 HIS A O 1
ATOM 1035 N N . THR A 1 128 ? -8.460 -9.258 18.051 1.00 68.12 128 THR A N 1
ATOM 1036 C CA . THR A 1 128 ? -9.835 -9.792 18.112 1.00 68.12 128 THR A CA 1
ATOM 1037 C C . THR A 1 128 ? -10.873 -8.881 17.457 1.00 68.12 128 THR A C 1
ATOM 1039 O O . THR A 1 128 ? -12.025 -9.265 17.259 1.00 68.12 128 THR A O 1
ATOM 1042 N N . THR A 1 129 ? -10.484 -7.650 17.122 1.00 69.88 129 THR A N 1
ATOM 1043 C CA . THR A 1 129 ? -11.345 -6.672 16.459 1.00 69.88 129 THR A CA 1
ATOM 1044 C C . THR A 1 129 ? -11.056 -6.646 14.964 1.00 69.88 129 THR A C 1
ATOM 1046 O O . THR A 1 129 ? -9.909 -6.688 14.538 1.00 69.88 129 THR A O 1
ATOM 1049 N N . ASN A 1 130 ? -12.107 -6.553 14.147 1.00 72.00 130 ASN A N 1
ATOM 1050 C CA . ASN A 1 130 ? -11.963 -6.430 12.696 1.00 72.00 130 ASN A CA 1
ATOM 1051 C C . ASN A 1 130 ? -11.107 -5.198 12.349 1.00 72.00 130 ASN A C 1
ATOM 1053 O O . ASN A 1 130 ? -11.385 -4.128 12.882 1.00 72.00 130 ASN A O 1
ATOM 1057 N N . LEU A 1 131 ? -10.150 -5.313 11.421 1.00 75.25 131 LEU A N 1
ATOM 1058 C CA . LEU A 1 131 ? -9.255 -4.218 10.999 1.00 75.25 131 LEU A CA 1
ATOM 1059 C C . LEU A 1 131 ? -9.992 -2.909 10.639 1.00 75.25 131 LEU A C 1
ATOM 1061 O O . LEU A 1 131 ? -9.507 -1.810 10.893 1.00 75.25 131 LEU A O 1
ATOM 1065 N N . ARG A 1 132 ? -11.208 -3.009 10.086 1.00 71.31 132 ARG A N 1
ATOM 1066 C CA . ARG A 1 132 ? -12.057 -1.848 9.756 1.00 71.31 132 ARG A CA 1
ATOM 1067 C C . ARG A 1 132 ? -12.595 -1.124 10.997 1.00 71.31 132 ARG A C 1
ATOM 1069 O O . ARG A 1 132 ? -12.994 0.030 10.896 1.00 71.31 132 ARG A O 1
ATOM 1076 N N . LYS A 1 133 ? -12.693 -1.825 12.130 1.00 68.44 133 LYS A N 1
ATOM 1077 C CA . LYS A 1 133 ? -13.256 -1.356 13.408 1.00 68.44 133 LYS A CA 1
ATOM 1078 C C . LYS A 1 133 ? -12.198 -1.151 14.494 1.00 68.44 133 LYS A C 1
ATOM 1080 O O . LYS A 1 133 ? -12.465 -0.412 15.435 1.00 68.44 133 LYS A O 1
ATOM 1085 N N . SER A 1 134 ? -11.046 -1.813 14.388 1.00 62.72 134 SER A N 1
ATOM 1086 C CA . SER A 1 134 ? -9.952 -1.741 15.363 1.00 62.72 134 SER A CA 1
ATOM 1087 C C . SER A 1 134 ? -9.315 -0.353 15.401 1.00 62.72 134 SER A C 1
ATOM 1089 O O . SER A 1 134 ? -8.815 0.072 16.439 1.00 62.72 134 SER A O 1
ATOM 1091 N N . ILE A 1 135 ? -9.385 0.383 14.288 1.00 64.19 135 ILE A N 1
ATOM 1092 C CA . ILE A 1 135 ? -8.857 1.737 14.156 1.00 64.19 135 ILE A CA 1
ATOM 1093 C C . ILE A 1 135 ? -9.982 2.665 13.692 1.00 64.19 135 ILE A C 1
ATOM 1095 O O . ILE A 1 135 ? -10.608 2.451 12.654 1.00 64.19 135 ILE A O 1
ATOM 1099 N N . SER A 1 136 ? -10.253 3.711 14.478 1.00 60.47 136 SER A N 1
ATOM 1100 C CA . SER A 1 136 ? -11.264 4.718 14.148 1.00 60.47 136 SER A CA 1
ATOM 1101 C C . SER A 1 136 ? -10.749 5.640 13.043 1.00 60.47 136 SER A C 1
ATOM 1103 O O . SER A 1 136 ? -10.133 6.673 13.298 1.00 60.47 136 SER A O 1
ATOM 1105 N N . TRP A 1 137 ? -11.031 5.280 11.796 1.00 67.88 137 TRP A N 1
ATOM 1106 C CA . TRP A 1 137 ? -10.766 6.116 10.631 1.00 67.88 137 TRP A CA 1
ATOM 1107 C C . TRP A 1 137 ? -11.864 7.172 10.456 1.00 67.88 137 TRP A C 1
ATOM 1109 O O . TRP A 1 137 ? -12.642 7.112 9.510 1.00 67.88 137 TRP A O 1
ATOM 1119 N N . ARG A 1 138 ? -11.972 8.132 11.386 1.00 57.50 138 ARG A N 1
ATOM 1120 C CA . ARG A 1 138 ? -13.087 9.111 11.448 1.00 57.50 138 ARG A CA 1
ATOM 1121 C C . ARG A 1 138 ? -13.337 9.890 10.146 1.00 57.50 138 ARG A C 1
ATOM 1123 O O . ARG A 1 138 ? -14.435 10.398 9.946 1.00 57.50 138 ARG A O 1
ATOM 1130 N N . TYR A 1 139 ? -12.337 9.960 9.274 1.00 59.72 139 TYR A N 1
ATOM 1131 C CA . TYR A 1 139 ? -12.343 10.669 7.996 1.00 59.72 139 TYR A CA 1
ATOM 1132 C C . TYR A 1 139 ? -12.307 9.728 6.769 1.00 59.72 139 TYR A C 1
ATOM 1134 O O . TYR A 1 139 ? -12.370 10.209 5.637 1.00 59.72 139 TYR A O 1
ATOM 1142 N N . LEU A 1 140 ? -12.233 8.399 6.955 1.00 65.62 140 LEU A N 1
ATOM 1143 C CA . LEU A 1 140 ? -12.313 7.417 5.865 1.00 65.62 140 LEU A CA 1
ATOM 1144 C C . LEU A 1 140 ? -13.671 6.702 5.899 1.00 65.62 140 LEU A C 1
ATOM 1146 O O . LEU A 1 140 ? -13.929 5.871 6.769 1.00 65.62 140 LEU A O 1
ATOM 1150 N N . SER A 1 141 ? -14.527 6.968 4.912 1.00 63.72 141 SER A N 1
ATOM 1151 C CA . SER A 1 141 ? -15.730 6.156 4.687 1.00 63.72 141 SER A CA 1
ATOM 1152 C C . SER A 1 141 ? -15.357 4.942 3.835 1.00 63.72 141 SER A C 1
ATOM 1154 O O . SER A 1 141 ? -15.306 5.034 2.615 1.00 63.72 141 SER A O 1
ATOM 1156 N N . LEU A 1 142 ? -15.016 3.820 4.477 1.00 65.75 142 LEU A N 1
ATOM 1157 C CA . LEU A 1 142 ? -14.590 2.591 3.791 1.00 65.75 142 LEU A CA 1
ATOM 1158 C C . LEU A 1 142 ? -15.795 1.781 3.287 1.00 65.75 142 LEU A C 1
ATOM 1160 O O . LEU A 1 142 ? -16.651 1.372 4.079 1.00 65.75 142 LEU A O 1
ATOM 1164 N N . LYS A 1 143 ? -15.835 1.468 1.988 1.00 63.19 143 LYS A N 1
ATOM 1165 C CA . LYS A 1 143 ? -16.855 0.586 1.399 1.00 63.19 143 LYS A CA 1
ATOM 1166 C C . LYS A 1 143 ? -16.670 -0.863 1.872 1.00 63.19 143 LYS A C 1
ATOM 1168 O O . LYS A 1 143 ? -15.553 -1.380 1.942 1.00 63.19 143 LYS A O 1
ATOM 1173 N N . LYS A 1 144 ? -17.774 -1.546 2.199 1.00 56.59 144 LYS A N 1
ATOM 1174 C CA . LYS A 1 144 ? -17.793 -2.999 2.463 1.00 56.59 144 LYS A CA 1
ATOM 1175 C C . LYS A 1 144 ? -17.828 -3.774 1.151 1.00 56.59 144 LYS A C 1
ATOM 1177 O O . LYS A 1 144 ? -18.494 -3.350 0.211 1.00 56.59 144 LYS A O 1
ATOM 1182 N N . ARG A 1 145 ? -17.168 -4.933 1.103 1.00 58.00 145 ARG A N 1
ATOM 1183 C CA . ARG A 1 145 ? -17.284 -5.853 -0.035 1.00 58.00 145 ARG A CA 1
ATOM 1184 C C . ARG A 1 145 ? -18.615 -6.600 0.067 1.00 58.00 145 ARG A C 1
ATOM 1186 O O . ARG A 1 145 ? -18.939 -7.114 1.135 1.00 58.00 145 ARG A O 1
ATOM 1193 N N . ASN A 1 146 ? -19.372 -6.702 -1.026 1.00 51.00 146 ASN A N 1
ATOM 1194 C CA . ASN A 1 146 ? -20.699 -7.341 -1.020 1.00 51.00 146 ASN A CA 1
ATOM 1195 C C . ASN A 1 146 ? -20.680 -8.805 -0.521 1.00 51.00 146 ASN A C 1
ATOM 1197 O O . ASN A 1 146 ? -21.647 -9.249 0.095 1.00 51.00 146 ASN A O 1
ATOM 1201 N N . ASN A 1 147 ? -19.555 -9.512 -0.678 1.00 46.56 147 ASN A N 1
ATOM 1202 C CA . ASN A 1 147 ? -19.387 -10.911 -0.260 1.00 46.56 147 ASN A CA 1
ATOM 1203 C C . ASN A 1 147 ? -19.082 -11.104 1.243 1.00 46.56 147 ASN A C 1
ATOM 1205 O O . ASN A 1 147 ? -19.027 -12.238 1.711 1.00 46.56 147 ASN A O 1
ATOM 1209 N N . GLU A 1 148 ? -18.912 -10.033 2.029 1.00 48.16 148 GLU A N 1
ATOM 1210 C CA . GLU A 1 148 ? -18.745 -10.126 3.494 1.00 48.16 148 GLU A CA 1
ATOM 1211 C C . GLU A 1 148 ? -20.066 -10.440 4.227 1.00 48.16 148 GLU A C 1
ATOM 1213 O O . GLU A 1 148 ? -20.057 -10.693 5.429 1.00 48.16 148 GLU A O 1
ATOM 1218 N N . LYS A 1 149 ? -21.212 -10.447 3.527 1.00 40.19 149 LYS A N 1
ATOM 1219 C CA . LYS A 1 149 ? -22.520 -10.802 4.107 1.00 40.19 149 LYS A CA 1
ATOM 1220 C C . LYS A 1 149 ? -22.752 -12.310 4.274 1.00 40.19 149 LYS A C 1
ATOM 1222 O O . LYS A 1 149 ? -23.710 -12.682 4.939 1.00 40.19 149 LYS A O 1
ATOM 1227 N N . THR A 1 150 ? -21.904 -13.170 3.712 1.00 38.62 150 THR A N 1
ATOM 1228 C CA . THR A 1 150 ? -22.179 -14.619 3.611 1.00 38.62 150 THR A CA 1
ATOM 1229 C C . THR A 1 150 ? -21.345 -15.511 4.529 1.00 38.62 150 THR A C 1
ATOM 1231 O O . THR A 1 150 ? -21.643 -16.692 4.641 1.00 38.62 150 THR A O 1
ATOM 1234 N N . ALA A 1 151 ? -20.341 -14.984 5.235 1.00 40.66 151 ALA A N 1
ATOM 1235 C CA . ALA A 1 151 ? -19.429 -15.820 6.027 1.00 40.66 151 ALA A CA 1
ATOM 1236 C C . ALA A 1 151 ? -19.923 -16.158 7.449 1.00 40.66 151 ALA A C 1
ATOM 1238 O O . ALA A 1 151 ? -19.190 -16.795 8.198 1.00 40.66 151 ALA A O 1
ATOM 1239 N N . HIS A 1 152 ? -21.134 -15.737 7.842 1.00 35.97 152 HIS A N 1
ATOM 1240 C CA . HIS A 1 152 ? -21.654 -16.005 9.191 1.00 35.97 152 HIS A CA 1
ATOM 1241 C C . HIS A 1 152 ? -22.767 -17.057 9.275 1.00 35.97 152 HIS A C 1
ATOM 1243 O O . HIS A 1 152 ? -23.172 -17.368 10.383 1.00 35.97 152 HIS A O 1
ATOM 1249 N N . ASN A 1 153 ? -23.204 -17.640 8.150 1.00 35.34 153 ASN A N 1
ATOM 1250 C CA . ASN A 1 153 ? -24.208 -18.714 8.113 1.00 35.34 153 ASN A CA 1
ATOM 1251 C C . ASN A 1 153 ? -23.829 -19.787 7.079 1.00 35.34 153 ASN A C 1
ATOM 1253 O O . ASN A 1 153 ? -24.537 -19.982 6.091 1.00 35.34 153 ASN A O 1
ATOM 1257 N N . GLN A 1 154 ? -22.701 -20.466 7.267 1.00 33.62 154 GLN A N 1
ATOM 1258 C CA . GLN A 1 154 ? -22.496 -21.757 6.613 1.00 33.62 154 GLN A CA 1
ATOM 1259 C C . GLN A 1 154 ? -22.049 -22.758 7.670 1.00 33.62 154 GLN A C 1
ATOM 1261 O O . GLN A 1 154 ? -20.912 -22.719 8.139 1.00 33.62 154 GLN A O 1
ATOM 1266 N N . ASP A 1 155 ? -23.002 -23.601 8.065 1.00 34.41 155 ASP A N 1
ATOM 1267 C CA . ASP A 1 155 ? -22.760 -24.825 8.817 1.00 34.41 155 ASP A CA 1
ATOM 1268 C C . ASP A 1 155 ? -21.716 -25.693 8.093 1.00 34.41 155 ASP A C 1
ATOM 1270 O O . ASP A 1 155 ? -21.613 -25.645 6.860 1.00 34.41 155 ASP A O 1
ATOM 1274 N N . PRO A 1 156 ? -20.920 -26.483 8.832 1.00 33.91 156 PRO A N 1
ATOM 1275 C CA . PRO A 1 156 ? -19.907 -27.332 8.232 1.00 33.91 156 PRO A CA 1
ATOM 1276 C C . PRO A 1 156 ? -20.576 -28.392 7.353 1.00 33.91 156 PRO A C 1
ATOM 1278 O O . PRO A 1 156 ? -21.357 -29.215 7.827 1.00 33.91 156 PRO A O 1
ATOM 1281 N N . VAL A 1 157 ? -20.241 -28.380 6.063 1.00 36.84 157 VAL A N 1
ATOM 1282 C CA . VAL A 1 157 ? -20.570 -29.474 5.147 1.00 36.84 157 VAL A CA 1
ATOM 1283 C C . VAL A 1 157 ? -19.765 -30.695 5.588 1.00 36.84 157 VAL A C 1
ATOM 1285 O O . VAL A 1 157 ? -18.541 -30.728 5.454 1.00 36.84 157 VAL A O 1
ATOM 1288 N N . VAL A 1 158 ? -20.466 -31.673 6.159 1.00 33.09 158 VAL A N 1
ATOM 1289 C CA . VAL A 1 158 ? -19.970 -33.033 6.377 1.00 33.09 1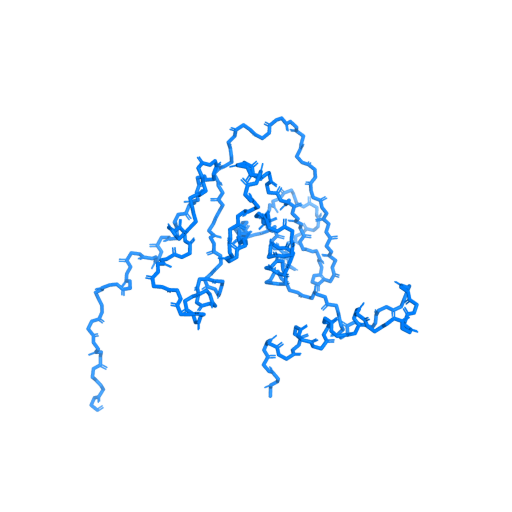58 VAL A CA 1
ATOM 1290 C C . VAL A 1 158 ? -19.885 -33.704 5.009 1.00 33.09 158 VAL A C 1
ATOM 1292 O O . VAL A 1 158 ? -20.852 -33.679 4.249 1.00 33.09 158 VAL A O 1
ATOM 1295 N N . PHE A 1 159 ? -18.721 -34.257 4.683 1.00 34.56 159 PHE A N 1
ATOM 1296 C CA . PHE A 1 159 ? -18.560 -35.144 3.535 1.00 34.56 159 PHE A CA 1
ATOM 1297 C C . PHE A 1 159 ? -18.642 -36.585 4.044 1.00 34.56 159 PHE A C 1
ATOM 1299 O O . PHE A 1 159 ? -17.856 -36.949 4.922 1.00 34.56 159 PHE A O 1
ATOM 1306 N N . ASP A 1 160 ? -19.600 -37.345 3.508 1.00 42.44 160 ASP A N 1
ATOM 1307 C CA . ASP A 1 160 ? -19.648 -38.813 3.584 1.00 42.44 160 ASP A CA 1
ATOM 1308 C C . ASP A 1 160 ? -18.641 -39.444 2.606 1.00 42.44 160 ASP A C 1
ATOM 1310 O O . ASP A 1 160 ? -18.467 -38.889 1.490 1.00 42.44 160 ASP A O 1
#